Protein AF-A0A426XJ39-F1 (afdb_monomer_lite)

Structure (mmCIF, N/CA/C/O backbone):
data_AF-A0A426XJ39-F1
#
_entry.id   AF-A0A426XJ39-F1
#
loop_
_atom_site.group_PDB
_atom_site.id
_atom_site.type_symbol
_atom_site.label_atom_id
_atom_site.label_alt_id
_atom_site.label_comp_id
_atom_site.label_asym_id
_atom_site.label_entity_id
_atom_site.label_seq_id
_atom_site.pdbx_PDB_ins_code
_atom_site.Cartn_x
_atom_site.Cartn_y
_atom_site.Cartn_z
_atom_site.occupancy
_atom_site.B_iso_or_equiv
_atom_site.auth_seq_id
_atom_site.auth_comp_id
_atom_site.auth_asym_id
_atom_site.auth_atom_id
_atom_site.pdbx_PDB_model_num
ATOM 1 N N . MET A 1 1 ? 55.477 24.167 -17.572 1.00 48.12 1 MET A N 1
ATOM 2 C CA . MET A 1 1 ? 54.077 24.484 -17.222 1.00 48.12 1 MET A CA 1
ATOM 3 C C . MET A 1 1 ? 53.188 23.514 -17.974 1.00 48.12 1 MET A C 1
ATOM 5 O O . MET A 1 1 ? 53.267 23.552 -19.191 1.00 48.12 1 MET A O 1
ATOM 9 N N . LEU A 1 2 ? 52.473 22.635 -17.261 1.00 47.03 2 LEU A N 1
ATOM 10 C CA . LEU A 1 2 ? 51.138 22.056 -17.532 1.00 47.03 2 LEU A CA 1
ATOM 11 C C . LEU A 1 2 ? 51.054 20.714 -16.784 1.00 47.03 2 LEU A C 1
ATOM 13 O O . LEU A 1 2 ? 51.931 19.875 -16.965 1.00 47.03 2 LEU A O 1
ATOM 17 N N . GLY A 1 3 ? 50.031 20.509 -15.957 1.00 55.12 3 GLY A N 1
ATOM 18 C CA . GLY A 1 3 ? 49.803 19.215 -15.317 1.00 55.12 3 GLY A CA 1
ATOM 19 C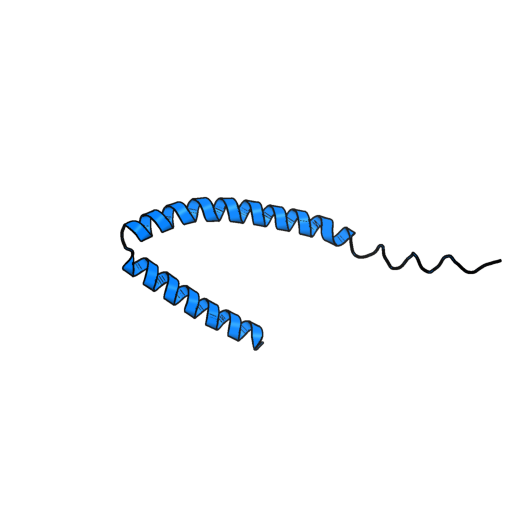 C . GLY A 1 3 ? 49.216 19.342 -13.926 1.00 55.12 3 GLY A C 1
ATOM 20 O O . GLY A 1 3 ? 49.936 19.114 -12.962 1.00 55.12 3 GLY A O 1
ATOM 21 N N . GLN A 1 4 ? 47.934 19.710 -13.823 1.00 58.59 4 GLN A N 1
ATOM 22 C CA . GLN A 1 4 ? 47.159 19.500 -12.588 1.00 58.59 4 GLN A CA 1
ATOM 23 C C . GLN A 1 4 ? 45.631 19.619 -12.748 1.00 58.59 4 GLN A C 1
ATOM 25 O O . GLN A 1 4 ? 44.904 19.557 -11.764 1.00 58.59 4 GLN A O 1
ATOM 30 N N . ASP A 1 5 ? 45.117 19.744 -13.966 1.00 55.75 5 ASP A N 1
ATOM 31 C CA . ASP A 1 5 ? 43.763 20.238 -14.228 1.00 55.75 5 ASP A CA 1
ATOM 32 C C . ASP A 1 5 ? 42.765 19.192 -14.764 1.00 55.75 5 ASP A C 1
ATOM 34 O O . ASP A 1 5 ? 41.606 19.524 -14.985 1.00 55.75 5 ASP A O 1
ATOM 38 N N . GLN A 1 6 ? 43.137 17.911 -14.888 1.00 56.66 6 GLN A N 1
ATOM 39 C CA . GLN A 1 6 ? 42.210 16.870 -15.388 1.00 56.66 6 GLN A CA 1
ATOM 40 C C . GLN A 1 6 ? 41.595 15.938 -14.329 1.00 56.66 6 GLN A C 1
ATOM 42 O O . GLN A 1 6 ? 40.786 15.082 -14.676 1.00 56.66 6 GLN A O 1
ATOM 47 N N . ALA A 1 7 ? 41.890 16.107 -13.037 1.00 52.09 7 ALA A N 1
ATOM 48 C CA . ALA A 1 7 ? 41.334 15.230 -11.995 1.00 52.09 7 ALA A CA 1
ATOM 49 C C . ALA A 1 7 ? 39.891 15.580 -11.564 1.00 52.09 7 ALA A C 1
ATOM 51 O O . ALA A 1 7 ? 39.255 14.787 -10.881 1.00 52.09 7 ALA A O 1
ATOM 52 N N . TRP A 1 8 ? 39.362 16.746 -11.956 1.00 48.06 8 TRP A N 1
ATOM 53 C CA . TRP A 1 8 ? 38.106 17.295 -11.414 1.00 48.06 8 TRP A CA 1
ATOM 54 C C . TRP A 1 8 ? 36.889 17.229 -12.351 1.00 48.06 8 TRP A C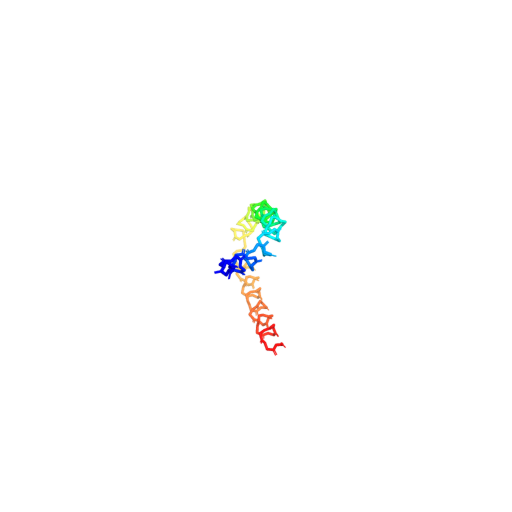 1
ATOM 56 O O . TRP A 1 8 ? 35.813 17.685 -11.983 1.00 48.06 8 TRP A O 1
ATOM 66 N N . VAL A 1 9 ? 37.023 16.655 -13.551 1.00 50.28 9 VAL A N 1
ATOM 67 C CA . VAL A 1 9 ? 35.932 16.646 -14.553 1.00 50.28 9 VAL A CA 1
ATOM 68 C C . VAL A 1 9 ? 35.053 15.383 -14.471 1.00 50.28 9 VAL A C 1
ATOM 70 O O . VAL A 1 9 ? 34.006 15.321 -15.105 1.00 50.28 9 VAL A O 1
ATOM 73 N N . SER A 1 10 ? 35.419 14.376 -13.668 1.00 52.56 10 SER A N 1
ATOM 74 C CA . SER A 1 10 ? 34.662 13.107 -13.602 1.00 52.56 10 SER A CA 1
ATOM 75 C C . SER A 1 10 ? 33.545 13.053 -12.549 1.00 52.56 10 SER A C 1
ATOM 77 O O . SER A 1 10 ? 32.774 12.099 -12.568 1.00 52.56 10 SER A O 1
ATOM 79 N N . ASP A 1 11 ? 33.405 14.052 -11.670 1.00 52.31 11 ASP A N 1
ATOM 80 C CA . ASP A 1 11 ? 32.465 13.971 -10.531 1.00 52.31 11 ASP A CA 1
ATOM 81 C C . ASP A 1 11 ? 31.107 14.664 -10.774 1.00 52.31 11 ASP A C 1
ATOM 83 O O . ASP A 1 11 ? 30.177 14.538 -9.986 1.00 52.31 11 ASP A O 1
ATOM 87 N N . GLN A 1 12 ? 30.938 15.376 -11.892 1.00 56.69 12 GLN A N 1
ATOM 88 C CA . GLN A 1 12 ? 29.798 16.285 -12.089 1.00 56.69 12 GLN A CA 1
ATOM 89 C C . GLN A 1 12 ? 28.650 15.706 -12.943 1.00 56.69 12 GLN A C 1
ATOM 91 O O . GLN A 1 12 ? 27.814 16.448 -13.448 1.00 56.69 12 GLN A O 1
ATOM 96 N N . GLY A 1 13 ? 28.608 14.383 -13.145 1.00 54.53 13 GLY A N 1
ATOM 97 C CA . GLY A 1 13 ? 27.708 13.743 -14.121 1.00 54.53 13 GLY A CA 1
ATOM 98 C C . GLY A 1 13 ? 26.512 12.961 -13.565 1.00 54.53 13 GLY A C 1
ATOM 99 O O . GLY A 1 13 ? 25.677 12.520 -14.352 1.00 54.53 13 GLY A O 1
ATOM 100 N N . SER A 1 14 ? 26.408 12.750 -12.248 1.00 55.06 14 SER A N 1
ATOM 101 C CA . SER A 1 14 ? 25.384 11.856 -11.664 1.00 55.06 14 SER A CA 1
ATOM 102 C C . SER A 1 14 ? 24.332 12.555 -10.795 1.00 55.06 14 SER A C 1
ATOM 104 O O . SER A 1 14 ? 23.264 11.979 -10.573 1.00 55.06 14 SER A O 1
ATOM 106 N N . ASP A 1 15 ? 24.598 13.763 -10.294 1.00 57.66 15 ASP A N 1
ATOM 107 C CA . ASP A 1 15 ? 23.734 14.404 -9.289 1.00 57.66 15 ASP A CA 1
ATOM 108 C C . ASP A 1 15 ? 22.499 15.112 -9.881 1.00 57.66 15 ASP A C 1
ATOM 110 O O . ASP A 1 15 ? 21.461 15.198 -9.223 1.00 57.66 15 ASP A O 1
ATOM 114 N N . ASP A 1 16 ? 22.525 15.517 -11.155 1.00 57.12 16 ASP A N 1
ATOM 115 C CA . ASP A 1 16 ? 21.364 16.150 -11.811 1.00 57.12 16 ASP A CA 1
ATOM 116 C C . ASP A 1 16 ? 20.204 15.167 -12.072 1.00 57.12 16 ASP A C 1
ATOM 118 O O . ASP A 1 16 ? 19.035 15.558 -12.125 1.00 57.12 16 ASP A O 1
ATOM 122 N N . ALA A 1 17 ? 20.483 13.859 -12.140 1.00 54.75 17 ALA A N 1
ATOM 123 C CA . ALA A 1 17 ? 19.451 12.820 -12.219 1.00 54.75 17 ALA A CA 1
ATOM 124 C C . ALA A 1 17 ? 18.723 12.586 -10.875 1.00 54.75 17 ALA A C 1
ATOM 126 O O . ALA A 1 17 ? 17.670 11.936 -10.831 1.00 54.75 17 ALA A O 1
ATOM 127 N N . VAL A 1 18 ? 19.257 13.117 -9.767 1.00 57.81 18 VAL A N 1
ATOM 128 C CA . VAL A 1 18 ? 18.684 12.986 -8.418 1.00 57.81 18 VAL A CA 1
ATOM 129 C C . VAL A 1 18 ? 17.531 13.971 -8.202 1.00 57.81 18 VAL A C 1
ATOM 131 O O . VAL A 1 18 ? 16.590 13.650 -7.473 1.00 57.81 18 VAL A O 1
ATOM 134 N N . GLY A 1 19 ? 17.538 15.125 -8.878 1.00 62.38 19 GLY A N 1
ATOM 135 C CA . GLY A 1 19 ? 16.479 16.141 -8.791 1.00 62.38 19 GLY A CA 1
ATOM 136 C C . GLY A 1 19 ? 15.076 15.583 -9.087 1.00 62.38 19 GLY A C 1
ATOM 137 O O . GLY A 1 19 ? 14.219 15.610 -8.196 1.00 62.38 19 GLY A O 1
ATOM 138 N N . PRO A 1 20 ? 14.848 14.970 -10.267 1.00 63.44 20 PRO A N 1
ATOM 139 C CA . PRO A 1 20 ? 13.560 14.368 -10.621 1.00 63.44 20 PRO A CA 1
ATOM 140 C C . PRO A 1 20 ? 13.190 13.176 -9.729 1.00 63.44 20 PRO A C 1
ATOM 142 O O . PRO A 1 20 ? 12.034 13.016 -9.336 1.00 63.44 20 PRO A O 1
ATOM 145 N N . ARG A 1 21 ? 14.172 12.342 -9.351 1.00 66.88 21 ARG A N 1
ATOM 146 C CA . ARG A 1 21 ? 13.946 11.181 -8.471 1.00 66.88 21 ARG A CA 1
ATOM 147 C C . ARG A 1 21 ? 13.490 11.590 -7.076 1.00 66.88 21 ARG A C 1
ATOM 149 O O . ARG A 1 21 ? 12.648 10.914 -6.488 1.00 66.88 21 ARG A O 1
ATOM 156 N N . ARG A 1 22 ? 14.021 12.689 -6.539 1.00 70.19 22 ARG A N 1
ATOM 157 C CA . ARG A 1 22 ? 13.687 13.175 -5.198 1.00 70.19 22 ARG A CA 1
ATOM 158 C C . ARG A 1 22 ? 12.286 13.778 -5.142 1.00 70.19 22 ARG A C 1
ATOM 160 O O . ARG A 1 22 ? 11.572 13.554 -4.164 1.00 70.19 22 ARG A O 1
ATOM 167 N N . GLU A 1 23 ? 11.870 14.494 -6.184 1.00 76.81 23 GLU A N 1
ATOM 168 C CA . GLU A 1 23 ? 10.490 14.979 -6.307 1.00 76.81 23 GLU A CA 1
ATOM 169 C C . GLU A 1 23 ? 9.498 13.830 -6.487 1.00 76.81 23 GLU A C 1
ATOM 171 O O . GLU A 1 23 ? 8.453 13.806 -5.833 1.00 76.81 23 GLU A O 1
ATOM 176 N N . PHE A 1 24 ? 9.860 12.825 -7.286 1.00 75.81 24 PHE A N 1
ATOM 177 C CA . PHE A 1 24 ? 9.048 11.629 -7.473 1.00 75.81 24 PHE A CA 1
ATOM 178 C C . PHE A 1 24 ? 8.907 10.823 -6.174 1.00 75.81 24 PHE A C 1
ATOM 180 O O . PHE A 1 24 ? 7.799 10.448 -5.792 1.00 75.81 24 PHE A O 1
ATOM 187 N N . ALA A 1 25 ? 10.002 10.635 -5.431 1.00 78.50 25 ALA A N 1
ATOM 188 C CA . ALA A 1 25 ? 9.987 9.989 -4.120 1.00 78.50 25 ALA A CA 1
ATOM 189 C C . ALA A 1 25 ? 9.109 10.753 -3.113 1.00 78.50 25 ALA A C 1
ATOM 191 O O . ALA A 1 25 ? 8.317 10.136 -2.402 1.00 78.50 25 ALA A O 1
ATOM 192 N N . LYS A 1 26 ? 9.163 12.092 -3.103 1.00 82.50 26 LYS A N 1
ATOM 193 C CA . LYS A 1 26 ? 8.255 12.936 -2.303 1.00 82.50 26 LYS A CA 1
ATOM 194 C C . LYS A 1 26 ? 6.791 12.791 -2.723 1.00 82.50 26 LYS A C 1
ATOM 196 O O . LYS A 1 26 ? 5.906 12.767 -1.867 1.00 82.50 26 LYS A O 1
ATOM 201 N N . GLY A 1 27 ? 6.522 12.701 -4.025 1.00 83.12 27 GLY A N 1
ATOM 202 C CA . GLY A 1 27 ? 5.187 12.455 -4.569 1.00 83.12 27 GLY A CA 1
ATOM 203 C C . GLY A 1 27 ? 4.625 11.108 -4.116 1.00 83.12 27 GLY A C 1
ATOM 204 O O . GLY A 1 27 ? 3.493 11.043 -3.631 1.00 83.12 27 GLY A O 1
ATOM 205 N N . ILE A 1 28 ? 5.447 10.055 -4.180 1.00 81.69 28 ILE A N 1
ATOM 206 C CA . ILE A 1 28 ? 5.106 8.720 -3.678 1.00 81.69 28 ILE A CA 1
ATOM 207 C C . ILE A 1 28 ? 4.897 8.743 -2.168 1.00 81.69 28 ILE A C 1
ATOM 209 O O . ILE A 1 28 ? 3.912 8.183 -1.701 1.00 81.69 28 ILE A O 1
ATOM 213 N N . GLU A 1 29 ? 5.745 9.419 -1.394 1.00 83.75 29 GLU A N 1
ATOM 214 C CA . GLU A 1 29 ? 5.565 9.530 0.057 1.00 83.7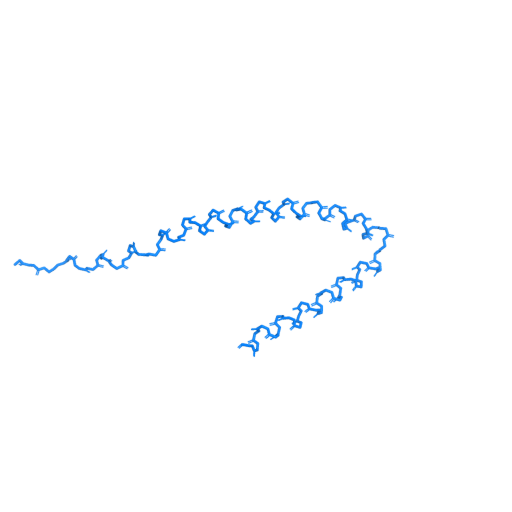5 29 GLU A CA 1
ATOM 215 C C . GLU A 1 29 ? 4.225 10.200 0.403 1.00 83.75 29 GLU A C 1
ATOM 217 O O . GLU A 1 29 ? 3.477 9.721 1.260 1.00 83.75 29 GLU A O 1
ATOM 222 N N . LYS A 1 30 ? 3.876 11.281 -0.303 1.00 85.75 30 LYS A N 1
ATOM 223 C CA . LYS A 1 30 ? 2.608 11.996 -0.117 1.00 85.75 30 LYS A CA 1
ATOM 224 C C . LYS A 1 30 ? 1.404 11.127 -0.493 1.00 85.75 30 LYS A C 1
ATOM 226 O O . LYS A 1 30 ? 0.414 11.104 0.243 1.00 85.75 30 LYS A O 1
ATOM 231 N N . LEU A 1 31 ? 1.493 10.387 -1.601 1.00 80.44 31 LEU A N 1
ATOM 232 C CA . LEU A 1 31 ? 0.450 9.465 -2.054 1.00 80.44 31 LEU A CA 1
ATOM 233 C C . LEU A 1 31 ? 0.295 8.271 -1.107 1.00 80.44 31 LEU A C 1
ATOM 235 O O . LEU A 1 31 ? -0.828 7.915 -0.742 1.00 80.44 31 LEU A O 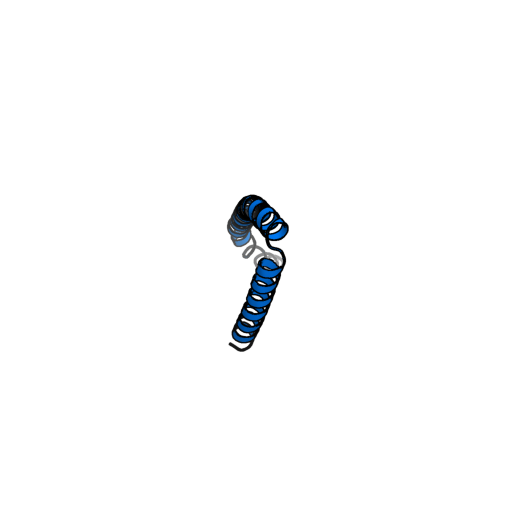1
ATOM 239 N N . ALA A 1 32 ? 1.410 7.690 -0.668 1.00 76.00 32 ALA A N 1
ATOM 240 C CA . ALA A 1 32 ? 1.446 6.607 0.299 1.00 76.00 32 ALA A CA 1
ATOM 241 C C . ALA A 1 32 ? 0.812 7.061 1.612 1.00 76.00 32 ALA A C 1
ATOM 243 O O . ALA A 1 32 ? -0.080 6.383 2.101 1.00 76.00 32 ALA A O 1
ATOM 244 N N . ARG A 1 33 ? 1.167 8.238 2.141 1.00 79.94 33 ARG A N 1
ATOM 245 C CA . ARG A 1 33 ? 0.593 8.768 3.389 1.00 79.94 33 ARG A CA 1
ATOM 246 C C . ARG A 1 33 ? -0.923 8.990 3.304 1.00 79.94 33 ARG A C 1
ATOM 248 O O . ARG A 1 33 ? -1.637 8.606 4.228 1.00 79.94 33 ARG A O 1
ATOM 255 N N . ASN A 1 34 ? -1.414 9.561 2.202 1.00 78.12 34 ASN A N 1
ATOM 256 C CA . ASN A 1 34 ? -2.850 9.738 1.947 1.00 78.12 34 ASN A CA 1
ATOM 257 C C . ASN A 1 34 ? -3.578 8.380 1.883 1.00 78.12 34 ASN A C 1
ATOM 259 O O . ASN A 1 34 ? -4.536 8.126 2.615 1.00 78.12 34 ASN A O 1
ATOM 263 N N . THR A 1 35 ? -3.053 7.468 1.065 1.00 74.38 35 THR A N 1
ATOM 264 C CA . THR A 1 35 ? -3.659 6.154 0.825 1.00 74.38 35 THR A CA 1
ATOM 265 C C . THR A 1 35 ? -3.626 5.274 2.077 1.00 74.38 35 THR A C 1
ATOM 267 O O . THR A 1 35 ? -4.611 4.599 2.385 1.00 74.38 35 THR A O 1
ATOM 270 N N . LEU A 1 36 ? -2.525 5.293 2.841 1.00 69.81 36 LEU A N 1
ATOM 271 C CA . LEU A 1 36 ? -2.392 4.523 4.080 1.00 69.81 36 LEU A CA 1
ATOM 272 C C . LEU A 1 36 ? -3.375 5.013 5.145 1.00 69.81 36 LEU A C 1
ATOM 274 O O . LEU A 1 36 ? -3.915 4.187 5.874 1.00 69.81 36 LEU A O 1
ATOM 278 N N . GLY A 1 37 ? -3.615 6.325 5.240 1.00 75.19 37 GLY A N 1
ATOM 279 C CA . GLY A 1 37 ? -4.539 6.913 6.211 1.00 75.19 37 GLY A CA 1
ATOM 280 C C . GLY A 1 37 ? -5.986 6.467 5.994 1.00 75.19 37 GLY A C 1
ATOM 281 O O . GLY A 1 37 ? -6.623 5.956 6.919 1.00 75.19 37 GLY A O 1
ATOM 282 N N . ASP A 1 38 ? -6.485 6.591 4.760 1.00 73.44 38 ASP A N 1
ATOM 283 C CA . ASP A 1 38 ? -7.859 6.197 4.418 1.00 73.44 38 ASP A CA 1
ATOM 284 C C . ASP A 1 38 ? -8.056 4.677 4.515 1.00 73.44 38 ASP A C 1
ATOM 286 O O . ASP A 1 38 ? -9.022 4.186 5.113 1.00 73.44 38 ASP A O 1
ATOM 290 N N . ARG A 1 39 ? -7.083 3.909 4.004 1.00 72.38 39 ARG A N 1
ATOM 291 C CA . ARG A 1 39 ? -7.143 2.446 4.024 1.00 72.38 39 ARG A CA 1
ATOM 292 C C . ARG A 1 39 ? -7.019 1.889 5.438 1.00 72.38 39 ARG A C 1
ATOM 294 O O . ARG A 1 39 ? -7.801 1.012 5.790 1.00 72.38 39 ARG A O 1
ATOM 301 N N . ARG A 1 40 ? -6.122 2.416 6.287 1.00 72.06 40 ARG A N 1
ATOM 302 C CA . ARG A 1 40 ? -6.011 1.986 7.695 1.00 72.06 40 ARG A CA 1
ATOM 303 C C . ARG A 1 40 ? -7.311 2.211 8.451 1.00 72.06 40 ARG A C 1
ATOM 305 O O . ARG A 1 40 ? -7.727 1.318 9.176 1.00 72.06 40 ARG A O 1
ATOM 312 N N . LYS A 1 41 ? -7.997 3.341 8.256 1.00 75.81 41 LYS A N 1
ATOM 313 C CA . LYS A 1 41 ? -9.264 3.612 8.954 1.00 75.81 41 LYS A CA 1
ATOM 314 C C . LYS A 1 41 ? -10.353 2.592 8.593 1.00 75.81 41 LYS A C 1
ATOM 316 O O . LYS A 1 41 ? -11.101 2.156 9.468 1.00 75.81 41 LYS A O 1
ATOM 321 N N . LYS A 1 42 ? -10.413 2.161 7.328 1.00 74.75 42 LYS A N 1
ATOM 322 C CA . LYS A 1 42 ? -11.346 1.120 6.863 1.00 74.75 42 LYS A CA 1
ATOM 323 C C . LYS A 1 42 ? -10.930 -0.277 7.323 1.00 74.75 42 LYS A C 1
ATOM 325 O O . LYS A 1 42 ? -11.778 -1.012 7.819 1.00 74.75 42 LYS A O 1
ATOM 330 N N . THR A 1 43 ? -9.644 -0.617 7.233 1.00 74.19 43 THR A N 1
ATOM 331 C CA . THR A 1 43 ? -9.114 -1.915 7.676 1.00 74.19 43 THR A CA 1
ATOM 332 C C . THR A 1 43 ? -9.232 -2.095 9.184 1.00 74.19 43 THR A C 1
ATOM 334 O O . THR A 1 43 ? -9.628 -3.164 9.615 1.00 74.19 43 THR A O 1
ATOM 337 N N . VAL A 1 44 ? -8.965 -1.065 9.992 1.00 79.12 44 VAL A N 1
ATOM 338 C CA . VAL A 1 44 ? -9.121 -1.128 11.456 1.00 79.12 44 VAL A CA 1
ATOM 339 C C . VAL A 1 44 ? -10.588 -1.328 11.828 1.00 79.12 44 VAL A C 1
ATOM 341 O O . VAL A 1 44 ? -10.900 -2.184 12.648 1.00 79.12 44 VAL A O 1
ATOM 344 N N . ARG A 1 45 ? -11.511 -0.606 11.179 1.00 80.19 45 ARG A N 1
ATOM 345 C CA . ARG A 1 45 ? -12.951 -0.783 11.416 1.00 80.19 45 ARG A CA 1
ATOM 346 C C . ARG A 1 45 ? -13.454 -2.165 10.979 1.00 80.19 45 ARG A C 1
ATOM 348 O O . ARG A 1 45 ? -14.335 -2.716 11.628 1.00 80.19 45 ARG A O 1
ATOM 355 N N . LEU A 1 46 ? -12.914 -2.718 9.889 1.00 75.38 46 LEU A N 1
ATOM 356 C CA . LEU A 1 46 ? -13.230 -4.073 9.423 1.00 75.38 46 LEU A CA 1
ATOM 357 C C . LEU A 1 46 ? -12.610 -5.149 10.322 1.00 75.38 46 LEU A C 1
ATOM 359 O O . LEU A 1 46 ? -13.308 -6.083 10.694 1.00 75.38 46 LEU A O 1
ATOM 363 N N . GLY A 1 47 ? -11.354 -4.983 10.738 1.00 76.12 47 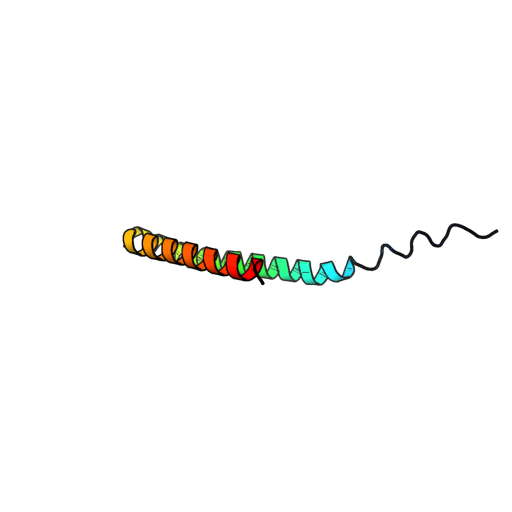GLY A N 1
ATOM 364 C CA . GLY A 1 47 ? -10.660 -5.890 11.654 1.00 76.12 47 GLY A CA 1
ATOM 365 C C . GLY A 1 47 ? -11.298 -5.930 13.038 1.00 76.12 47 GLY A C 1
ATOM 366 O O . GLY A 1 47 ? -11.418 -7.002 13.614 1.00 76.12 47 GLY A O 1
ATOM 367 N N . ALA A 1 48 ? -11.810 -4.799 13.532 1.00 77.12 48 ALA A N 1
ATOM 368 C CA . ALA A 1 48 ? -12.571 -4.760 14.780 1.00 77.12 48 ALA A CA 1
ATOM 369 C C . ALA A 1 48 ? -13.935 -5.473 14.686 1.00 77.12 48 ALA A C 1
ATOM 371 O O . ALA A 1 48 ? -14.458 -5.917 15.702 1.00 77.12 48 ALA A O 1
ATOM 372 N N . ARG A 1 49 ? -14.529 -5.572 13.486 1.00 78.50 49 ARG A N 1
ATOM 373 C CA . ARG A 1 49 ? -15.842 -6.206 13.273 1.00 78.50 49 ARG A CA 1
ATOM 374 C C . ARG A 1 49 ? -15.739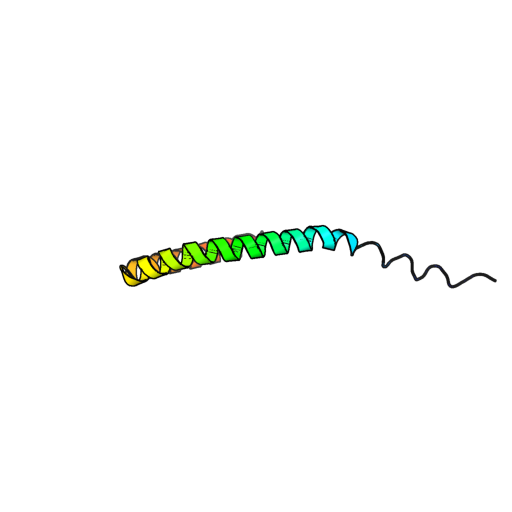 -7.687 12.887 1.00 78.50 49 ARG A C 1
ATOM 376 O O . ARG A 1 49 ? -16.669 -8.430 13.172 1.00 78.50 49 ARG A O 1
ATOM 383 N N . MET A 1 50 ? -14.656 -8.097 12.223 1.00 83.31 50 MET A N 1
ATOM 384 C CA . MET A 1 50 ? -14.398 -9.472 11.767 1.00 83.31 50 MET A CA 1
ATOM 385 C C . MET A 1 50 ? -12.887 -9.777 11.788 1.00 83.31 50 MET A C 1
ATOM 387 O O . MET A 1 50 ? -12.236 -9.741 10.739 1.00 83.31 50 MET A O 1
ATOM 391 N N . PRO A 1 51 ? -12.307 -10.066 12.965 1.00 74.31 51 PRO A N 1
ATOM 392 C CA . PRO A 1 51 ? -10.866 -10.289 13.095 1.00 74.31 51 PRO A CA 1
ATOM 393 C C . PRO A 1 51 ? -10.389 -11.543 12.343 1.00 74.31 51 PRO A C 1
ATOM 395 O O . PRO A 1 51 ? -9.377 -11.485 11.650 1.00 74.31 51 PRO A O 1
ATOM 398 N N . GLU A 1 52 ? -11.167 -12.628 12.364 1.00 78.38 52 GLU A N 1
ATOM 399 C CA . GLU A 1 52 ? -10.810 -13.921 11.752 1.00 78.38 52 GLU A CA 1
ATOM 400 C C . GLU A 1 52 ? -10.654 -13.835 10.222 1.00 78.38 52 GLU A C 1
ATOM 402 O O . GLU A 1 52 ? -9.732 -14.395 9.630 1.00 78.38 52 GLU A O 1
ATOM 407 N N . THR A 1 53 ? -11.533 -13.082 9.550 1.00 79.19 53 THR A N 1
ATOM 408 C CA . THR A 1 53 ? -11.462 -12.901 8.088 1.00 79.19 53 THR A CA 1
ATOM 409 C C . THR A 1 53 ? -10.285 -12.012 7.685 1.00 79.19 53 THR A C 1
ATOM 411 O O . THR A 1 53 ? -9.682 -12.218 6.631 1.00 79.19 53 THR A O 1
ATOM 414 N N . VAL A 1 54 ? -9.941 -11.025 8.518 1.00 85.12 54 VAL A N 1
ATOM 415 C CA . VAL A 1 54 ? -8.796 -10.141 8.272 1.00 85.12 54 VAL A CA 1
ATOM 416 C C . VAL A 1 54 ? -7.480 -10.884 8.486 1.00 85.12 54 VAL A C 1
ATOM 418 O O . VAL A 1 54 ? -6.593 -10.745 7.647 1.00 85.12 54 VAL A O 1
ATOM 421 N N . GLU A 1 55 ? -7.360 -11.717 9.522 1.00 83.38 55 GLU A N 1
ATOM 422 C CA . GLU A 1 55 ? -6.185 -12.577 9.712 1.00 83.38 55 GLU A CA 1
ATOM 423 C C . GLU A 1 55 ? -5.963 -13.507 8.522 1.00 83.38 55 GLU A C 1
ATOM 425 O O . GLU A 1 55 ? -4.873 -13.524 7.952 1.00 83.38 55 GLU A O 1
ATOM 430 N N . LEU A 1 56 ? -7.004 -14.211 8.067 1.00 86.12 56 LEU A N 1
ATOM 431 C CA . LEU A 1 56 ? -6.892 -15.096 6.905 1.00 86.12 56 LEU A CA 1
ATOM 432 C C . LEU A 1 56 ? -6.504 -14.337 5.629 1.00 86.12 56 LEU A C 1
ATOM 434 O O . LEU A 1 56 ? -5.680 -14.816 4.848 1.00 86.12 56 LEU A O 1
ATOM 438 N N . ALA A 1 57 ? -7.059 -13.143 5.411 1.00 86.19 57 ALA A N 1
ATOM 439 C CA . ALA A 1 57 ? -6.700 -12.308 4.269 1.00 86.19 57 ALA A CA 1
ATOM 440 C C . ALA A 1 57 ? -5.236 -11.837 4.333 1.00 86.19 57 ALA A C 1
ATOM 442 O O . ALA A 1 57 ? -4.546 -11.845 3.312 1.00 86.19 57 ALA A O 1
ATOM 443 N N . VAL A 1 58 ? -4.742 -11.469 5.520 1.00 86.81 58 VAL A N 1
ATOM 444 C CA . VAL A 1 58 ? -3.345 -11.063 5.729 1.00 86.81 58 VAL A CA 1
ATOM 445 C C . VAL A 1 58 ? -2.401 -12.245 5.528 1.00 86.81 58 VAL A C 1
ATOM 447 O O . VAL A 1 58 ? -1.444 -12.112 4.773 1.00 86.81 58 VAL A O 1
ATOM 450 N N . VAL A 1 59 ? -2.689 -13.414 6.107 1.00 88.88 59 VAL A N 1
ATOM 451 C CA . VAL A 1 59 ? -1.867 -14.627 5.944 1.00 88.88 59 VAL A CA 1
ATOM 452 C C . VAL A 1 59 ? -1.781 -15.036 4.473 1.00 88.88 59 VAL A C 1
ATOM 454 O O . VAL A 1 59 ? -0.686 -15.274 3.964 1.00 88.88 59 VAL A O 1
ATOM 457 N N . ARG A 1 60 ? -2.909 -15.036 3.745 1.00 92.38 60 ARG A N 1
ATOM 458 C CA . ARG A 1 60 ? -2.913 -15.320 2.298 1.00 92.38 60 ARG A CA 1
ATOM 459 C C . ARG A 1 60 ? -2.127 -14.276 1.507 1.00 92.38 60 ARG A C 1
ATOM 461 O O . ARG A 1 60 ? -1.408 -14.640 0.580 1.00 92.38 60 ARG A O 1
ATOM 468 N N . SER A 1 61 ? -2.231 -12.998 1.877 1.00 89.25 61 SER A N 1
ATOM 469 C CA . SER A 1 61 ? -1.473 -11.920 1.235 1.00 89.25 61 SER A CA 1
ATOM 470 C C . SER A 1 61 ? 0.031 -12.033 1.486 1.00 89.25 61 SER A C 1
ATOM 472 O O . SER A 1 61 ? 0.803 -11.802 0.561 1.00 89.25 61 SER A O 1
ATOM 474 N N . LEU A 1 62 ? 0.458 -12.387 2.701 1.00 92.25 62 LEU A N 1
ATOM 475 C CA . LEU A 1 62 ? 1.870 -12.588 3.040 1.00 92.25 62 LEU A CA 1
ATOM 476 C C . LEU A 1 62 ? 2.443 -13.811 2.326 1.00 92.25 62 LEU A C 1
ATOM 478 O O . LEU A 1 62 ? 3.528 -13.727 1.763 1.00 92.25 62 LEU A O 1
ATOM 482 N N . PHE A 1 63 ? 1.690 -14.911 2.278 1.00 92.25 63 PHE A N 1
ATOM 483 C CA . PHE A 1 63 ? 2.084 -16.106 1.535 1.00 92.25 63 PHE A CA 1
ATOM 484 C C . PHE A 1 63 ? 2.238 -15.813 0.038 1.00 92.25 63 PHE A C 1
ATOM 486 O O . PHE A 1 63 ? 3.267 -16.127 -0.555 1.00 92.25 63 PHE A O 1
ATOM 493 N N . SER A 1 64 ? 1.253 -15.139 -0.564 1.00 93.19 64 SER A N 1
ATOM 494 C CA . SER A 1 64 ? 1.322 -14.732 -1.971 1.00 93.19 64 SER A CA 1
ATOM 495 C C . SER A 1 64 ? 2.509 -13.808 -2.240 1.00 93.19 64 SER A C 1
ATOM 497 O O . SER A 1 64 ? 3.166 -13.952 -3.266 1.00 93.19 64 SER A O 1
ATOM 499 N N . LEU A 1 65 ? 2.792 -12.869 -1.335 1.00 93.62 65 LEU A N 1
ATOM 500 C CA . LEU A 1 65 ? 3.929 -11.963 -1.461 1.00 93.62 65 LEU A CA 1
ATOM 501 C C . LEU A 1 65 ? 5.261 -12.713 -1.356 1.00 93.62 65 LEU A C 1
ATOM 503 O O . LEU A 1 65 ? 6.168 -12.435 -2.131 1.00 93.62 65 LEU A O 1
ATOM 507 N N . MET A 1 66 ? 5.366 -13.682 -0.445 1.00 93.56 66 MET A N 1
ATOM 508 C CA . MET A 1 66 ? 6.560 -14.511 -0.291 1.00 93.56 66 MET A CA 1
ATOM 509 C C . MET A 1 66 ? 6.860 -15.291 -1.575 1.00 93.56 66 MET A C 1
ATOM 511 O O . MET A 1 66 ? 7.998 -15.300 -2.029 1.00 93.56 66 MET A O 1
ATOM 515 N N . VAL A 1 67 ? 5.832 -15.872 -2.204 1.00 93.12 67 VAL A N 1
ATOM 516 C CA . VAL A 1 67 ? 5.970 -16.565 -3.496 1.00 93.12 67 VAL A CA 1
ATOM 517 C C . VAL A 1 67 ? 6.427 -15.604 -4.591 1.00 93.12 67 VAL A C 1
ATOM 519 O O . VAL A 1 67 ? 7.359 -15.915 -5.323 1.00 93.12 67 VAL A O 1
ATOM 522 N N . ILE A 1 68 ? 5.813 -14.422 -4.688 1.00 94.19 68 ILE A N 1
ATOM 523 C CA . ILE A 1 68 ? 6.188 -13.415 -5.692 1.00 94.19 68 ILE A CA 1
ATOM 524 C C . ILE A 1 68 ? 7.644 -12.972 -5.514 1.00 94.19 68 ILE A C 1
ATOM 526 O O . ILE A 1 68 ? 8.371 -12.871 -6.495 1.00 94.19 68 ILE A O 1
ATOM 530 N N . ILE A 1 69 ? 8.084 -12.730 -4.277 1.00 93.12 69 ILE A N 1
ATOM 531 C CA . ILE A 1 69 ? 9.462 -12.317 -3.992 1.00 93.12 69 ILE A CA 1
ATOM 532 C C . ILE A 1 69 ? 10.451 -13.416 -4.386 1.00 93.12 69 ILE A C 1
ATOM 534 O O . ILE A 1 69 ? 11.443 -13.111 -5.038 1.00 93.12 69 ILE A O 1
ATOM 538 N N . VAL A 1 70 ? 10.171 -14.681 -4.054 1.00 92.88 70 VAL A N 1
ATOM 539 C CA . VAL A 1 70 ? 11.016 -15.815 -4.466 1.00 92.88 70 VAL A CA 1
ATOM 540 C C . VAL A 1 70 ? 11.103 -15.901 -5.991 1.00 92.88 70 VAL A C 1
ATOM 542 O O . VAL A 1 70 ? 12.196 -15.998 -6.527 1.00 92.88 70 VAL A O 1
ATOM 545 N N . VAL A 1 71 ? 9.984 -15.765 -6.707 1.00 93.75 71 VAL A N 1
ATOM 546 C CA . VAL A 1 71 ? 9.972 -15.788 -8.181 1.00 93.75 71 VAL A CA 1
ATOM 547 C C . VAL A 1 71 ? 10.774 -14.635 -8.793 1.00 93.75 71 VAL A C 1
ATOM 549 O O . VAL A 1 71 ? 11.396 -14.825 -9.827 1.00 93.75 71 VAL A O 1
ATOM 552 N N . ILE A 1 72 ? 10.773 -13.449 -8.178 1.00 92.88 72 ILE A N 1
ATOM 553 C CA . ILE A 1 72 ? 11.549 -12.295 -8.661 1.00 92.88 72 ILE A CA 1
ATOM 554 C C . ILE A 1 72 ? 13.050 -12.471 -8.403 1.00 92.88 72 ILE A C 1
ATOM 556 O O . ILE A 1 72 ? 13.852 -11.965 -9.176 1.00 92.88 72 ILE A O 1
ATOM 560 N N . ILE A 1 73 ? 13.432 -13.135 -7.310 1.00 91.94 73 ILE A N 1
ATOM 561 C CA . ILE A 1 73 ? 14.843 -13.363 -6.960 1.00 91.94 73 ILE A CA 1
ATOM 562 C C . ILE A 1 73 ? 15.453 -14.490 -7.804 1.00 91.94 73 ILE A C 1
ATOM 564 O O . ILE A 1 73 ? 16.642 -14.450 -8.104 1.00 91.94 73 ILE A O 1
ATOM 568 N N . GLU A 1 74 ? 14.645 -15.479 -8.184 1.00 86.69 74 GLU A N 1
ATOM 569 C CA . GLU A 1 74 ? 15.049 -16.629 -9.007 1.00 86.69 74 GLU A CA 1
ATOM 570 C C . GLU A 1 74 ? 14.976 -16.356 -10.528 1.00 86.69 74 GLU A C 1
ATOM 572 O O . GLU A 1 74 ? 15.210 -17.268 -11.324 1.00 86.69 74 GLU A O 1
ATOM 577 N N . LEU A 1 75 ? 14.629 -15.130 -10.941 1.00 81.38 75 LEU A N 1
ATOM 578 C CA . LEU A 1 75 ? 14.538 -14.675 -12.336 1.00 81.38 75 LEU A CA 1
ATOM 579 C C . LEU A 1 75 ? 15.713 -13.757 -12.696 1.00 81.38 75 LEU A C 1
ATOM 581 O O . LEU A 1 75 ? 16.273 -13.946 -13.799 1.00 81.38 75 LEU A O 1
#

Organism: Ensete ventricosum (NCBI:txid4639)

Secondary structure (DSSP, 8-state):
---SSSTTSSSSSSSTTHHHHHHHHHHHHHHHHHHHHHHHHHHHHHHHH-HHHHHHHHHHHHHHHHHHHHHHH--

Foldseek 3Di:
DDDDPPPPPPPPPPCVVVVVVVVVVVVVVVVCVVVCVVVVVVLVVVCVVPVPVSVVVVVVVVVVVVVVVVVVVVD

Radius of gyration: 23.66 Å; chains: 1; bounding box: 70×41×32 Å

pLDDT: mean 74.96, std 13.96, range [47.03, 94.19]

Sequence (75 aa):
MLGQDQAWVSDQGSDDAVGPRREFAKGIEKLARNTLGDRRKKTVRLGARMPETVELAVVRSLFSLMVIIVVIIEL